Protein AF-A0A9E2MNB5-F1 (afdb_monomer_lite)

Secondary structure (DSSP, 8-state):
-EEEEGGGTT---GGGBPEEETTEEE------SEEEEEEEEETTEEE--TT---EEE-SSSSEEEEEEE-

Sequence (70 aa):
MYVAGNFNNWQKEERYKLRKMGEIWSINLPLEKGEYCYKFLTGDTWLTDPHNKLAENDSFGGKNSLLLVD

Foldseek 3Di:
DFKAWPVHPRDGDPLRAWDDDPPDTDDDDDDDFDKIWMWDDDPNDTHEDPPQPAWDDPVPRRITRMDGDD

Radius of gyration: 11.86 Å; chains: 1; bounding box: 34×22×25 Å

Structure (mmCIF, N/CA/C/O backbone):
data_AF-A0A9E2MNB5-F1
#
_entry.id   AF-A0A9E2MNB5-F1
#
loop_
_atom_site.group_PDB
_atom_site.id
_atom_site.type_symbol
_atom_site.label_atom_id
_atom_site.label_alt_id
_atom_site.label_comp_id
_atom_site.label_asym_id
_atom_site.label_entity_id
_atom_site.label_seq_id
_atom_site.pdbx_PDB_ins_code
_atom_site.Cartn_x
_atom_site.Cartn_y
_atom_site.Cartn_z
_atom_site.occupancy
_atom_site.B_iso_or_equiv
_atom_site.auth_seq_id
_atom_site.auth_comp_id
_atom_site.auth_asym_id
_atom_site.auth_atom_id
_atom_site.pdbx_PDB_model_num
ATOM 1 N N . MET A 1 1 ? -10.724 2.990 4.639 1.00 95.31 1 MET A N 1
ATOM 2 C CA . MET A 1 1 ? -9.349 2.460 4.607 1.00 95.31 1 MET A CA 1
ATOM 3 C C . MET A 1 1 ? -8.805 2.648 3.206 1.00 95.31 1 MET A C 1
ATOM 5 O O . MET A 1 1 ? -9.581 2.535 2.262 1.00 95.31 1 MET A O 1
ATOM 9 N N . TYR A 1 2 ? -7.526 2.972 3.077 1.00 97.88 2 TYR A N 1
ATOM 10 C CA . TYR A 1 2 ? -6.833 3.104 1.795 1.00 97.88 2 TYR A CA 1
ATOM 11 C C . TYR A 1 2 ? -5.711 2.075 1.724 1.00 97.88 2 TYR A C 1
ATOM 13 O O . TYR A 1 2 ? -5.246 1.616 2.768 1.00 97.88 2 TYR A O 1
ATOM 21 N N . VAL A 1 3 ? -5.280 1.729 0.518 1.00 97.94 3 VAL A N 1
ATOM 22 C CA . VAL A 1 3 ? -4.007 1.044 0.292 1.00 97.94 3 VAL A CA 1
ATOM 23 C C . VAL A 1 3 ? -3.062 2.014 -0.399 1.00 97.94 3 VAL A C 1
ATOM 25 O O . VAL A 1 3 ? -3.479 2.785 -1.263 1.00 97.94 3 VAL A O 1
ATOM 28 N N . ALA A 1 4 ? -1.801 2.008 0.006 1.00 97.38 4 ALA A N 1
ATOM 29 C CA . ALA A 1 4 ? -0.755 2.754 -0.669 1.00 97.38 4 ALA A CA 1
ATOM 30 C C . ALA A 1 4 ? 0.517 1.913 -0.720 1.00 97.38 4 ALA A C 1
ATOM 32 O O . ALA A 1 4 ? 0.744 1.058 0.140 1.00 97.38 4 ALA A O 1
ATOM 33 N N . GLY A 1 5 ? 1.315 2.144 -1.752 1.00 96.81 5 GLY A N 1
ATOM 34 C CA . GLY A 1 5 ? 2.490 1.352 -2.058 1.00 96.81 5 GLY A CA 1
ATOM 35 C C . GLY A 1 5 ? 3.344 1.988 -3.144 1.00 96.81 5 GLY A C 1
ATOM 36 O O . GLY A 1 5 ? 3.095 3.110 -3.591 1.00 96.81 5 GLY A O 1
ATOM 37 N N . ASN A 1 6 ? 4.349 1.255 -3.610 1.00 96.31 6 ASN A N 1
ATOM 38 C CA . ASN A 1 6 ? 5.207 1.712 -4.708 1.00 96.31 6 ASN A CA 1
ATOM 39 C C . ASN A 1 6 ? 4.418 1.992 -6.007 1.00 96.31 6 ASN A C 1
ATOM 41 O O . ASN A 1 6 ? 4.731 2.948 -6.708 1.00 96.31 6 ASN A O 1
ATOM 45 N N . PHE A 1 7 ? 3.340 1.252 -6.282 1.00 96.50 7 PHE A N 1
ATOM 46 C CA . PHE A 1 7 ? 2.472 1.457 -7.454 1.00 96.50 7 PHE A CA 1
ATOM 47 C C . PHE A 1 7 ? 1.736 2.810 -7.487 1.00 96.50 7 PHE A C 1
ATOM 49 O O . PHE A 1 7 ? 1.209 3.193 -8.531 1.00 96.50 7 PHE A O 1
ATOM 56 N N . ASN A 1 8 ? 1.659 3.531 -6.364 1.00 96.31 8 ASN A N 1
ATOM 57 C CA . ASN A 1 8 ? 1.035 4.855 -6.291 1.00 96.31 8 ASN A CA 1
ATOM 58 C C . ASN A 1 8 ? 1.886 5.885 -5.543 1.00 96.31 8 ASN A C 1
ATOM 60 O O . ASN A 1 8 ? 1.358 6.857 -5.004 1.00 96.31 8 ASN A O 1
ATOM 64 N N . ASN A 1 9 ? 3.203 5.671 -5.490 1.00 96.19 9 ASN A N 1
ATOM 65 C CA . ASN A 1 9 ? 4.146 6.562 -4.810 1.00 96.19 9 ASN A CA 1
ATOM 66 C C . ASN A 1 9 ? 3.747 6.871 -3.354 1.00 96.19 9 ASN A C 1
ATOM 68 O O . ASN A 1 9 ? 3.925 7.995 -2.876 1.00 96.19 9 ASN A O 1
ATOM 72 N N . TRP A 1 10 ? 3.173 5.880 -2.663 1.00 95.75 10 TRP A N 1
ATOM 73 C CA . TRP A 1 10 ? 2.723 5.978 -1.273 1.00 95.75 10 TRP A CA 1
ATOM 74 C C . TRP A 1 10 ? 1.697 7.095 -1.010 1.00 95.75 10 TRP A C 1
ATOM 76 O O . TRP A 1 10 ? 1.574 7.580 0.115 1.00 95.75 10 TRP A O 1
ATOM 86 N N . GLN A 1 11 ? 0.938 7.504 -2.031 1.00 95.81 11 GLN A N 1
ATOM 87 C CA . GLN A 1 11 ? -0.057 8.569 -1.915 1.00 95.81 11 GLN A CA 1
ATOM 88 C C . GLN A 1 11 ? -1.427 8.036 -1.481 1.00 95.81 11 GLN A C 1
ATOM 90 O O . GLN A 1 11 ? -1.889 6.972 -1.902 1.00 95.81 11 GLN A O 1
ATOM 95 N N . LYS A 1 12 ? -2.125 8.814 -0.651 1.00 95.44 12 LYS A N 1
ATOM 96 C CA . LYS A 1 12 ? -3.521 8.553 -0.284 1.00 95.44 12 LYS A CA 1
ATOM 97 C C . LYS A 1 12 ? -4.440 9.141 -1.353 1.00 95.44 12 LYS A C 1
ATOM 99 O O . LYS A 1 12 ? -4.771 10.321 -1.301 1.00 95.44 12 LYS A O 1
ATOM 104 N N . GLU A 1 13 ? -4.877 8.314 -2.296 1.00 95.81 13 GLU A N 1
ATOM 105 C CA . GLU A 1 13 ? -5.785 8.735 -3.371 1.00 95.81 13 GLU A CA 1
ATOM 106 C C . GLU A 1 13 ? -7.120 7.979 -3.325 1.00 95.81 13 GLU A C 1
ATOM 108 O O . GLU A 1 13 ? -7.170 6.800 -2.967 1.00 95.81 13 GLU A O 1
ATOM 113 N N . GLU A 1 14 ? -8.212 8.627 -3.747 1.00 96.19 14 GLU A N 1
ATOM 114 C CA . GLU A 1 14 ? -9.563 8.040 -3.694 1.00 96.19 14 GLU A CA 1
ATOM 115 C C . GLU A 1 14 ? -9.699 6.767 -4.543 1.00 96.19 14 GLU A C 1
ATOM 117 O O . GLU A 1 14 ? -10.399 5.839 -4.143 1.00 96.19 14 GLU A O 1
ATOM 122 N N . ARG A 1 15 ? -8.949 6.655 -5.651 1.00 96.25 15 ARG A N 1
ATOM 123 C CA . ARG A 1 15 ? -8.913 5.439 -6.486 1.00 96.25 15 ARG A CA 1
ATOM 124 C C . ARG A 1 15 ? -8.357 4.200 -5.768 1.00 96.25 15 ARG A C 1
ATOM 126 O O . ARG A 1 15 ? -8.623 3.092 -6.216 1.00 96.25 15 ARG A O 1
ATOM 133 N N . TYR A 1 16 ? -7.630 4.371 -4.659 1.00 97.69 16 TYR A N 1
ATOM 134 C CA . TYR A 1 16 ? -7.085 3.279 -3.837 1.00 97.69 16 TYR A CA 1
ATOM 135 C C . TYR A 1 16 ? -7.836 3.088 -2.512 1.00 97.69 16 TYR A C 1
ATOM 137 O O . TYR A 1 16 ? -7.339 2.457 -1.573 1.00 97.69 16 TYR A O 1
ATOM 145 N N . LYS A 1 17 ? -9.046 3.641 -2.401 1.00 97.81 17 LYS A N 1
ATOM 146 C CA . LYS A 1 17 ? -9.915 3.418 -1.249 1.00 97.81 17 LYS A CA 1
ATOM 147 C C . LYS A 1 17 ? -10.518 2.019 -1.298 1.00 97.81 17 LYS A C 1
ATOM 149 O O . LYS A 1 17 ? -11.163 1.639 -2.272 1.00 97.81 17 LYS A O 1
ATOM 154 N N . LEU A 1 18 ? -10.368 1.270 -0.209 1.00 97.56 18 LEU A N 1
ATOM 155 C CA . LEU A 1 18 ? -11.003 -0.035 -0.074 1.00 97.56 18 LEU A CA 1
ATOM 156 C C . LEU A 1 18 ? -12.492 0.125 0.209 1.00 97.56 18 LEU A C 1
ATOM 158 O O . LEU A 1 18 ? -12.916 0.972 1.005 1.00 97.56 18 LEU A O 1
ATOM 162 N N . ARG A 1 19 ? -13.281 -0.759 -0.392 1.00 97.19 19 ARG A N 1
ATOM 163 C CA . ARG A 1 19 ? -14.716 -0.863 -0.169 1.00 97.19 19 ARG A CA 1
ATOM 164 C C . ARG A 1 19 ? -14.985 -1.873 0.942 1.00 97.19 19 ARG A C 1
ATOM 166 O O . ARG A 1 19 ? -14.452 -2.981 0.925 1.00 97.19 19 ARG A O 1
ATOM 173 N N . LYS A 1 20 ? -15.823 -1.495 1.907 1.00 95.44 20 LYS A N 1
ATOM 174 C CA . LYS A 1 20 ? -16.284 -2.411 2.954 1.00 95.44 20 LYS A CA 1
ATOM 175 C C . LYS A 1 20 ? -17.361 -3.332 2.378 1.00 95.44 20 LYS A C 1
ATOM 177 O O . LYS A 1 20 ? -18.320 -2.848 1.778 1.00 95.44 20 LYS A O 1
ATOM 182 N N . MET A 1 21 ? -17.203 -4.638 2.549 1.00 94.69 21 MET A N 1
ATOM 183 C CA . MET A 1 21 ? -18.133 -5.674 2.099 1.00 94.69 21 MET A CA 1
ATOM 184 C C . MET A 1 21 ? -18.414 -6.615 3.274 1.00 94.69 21 MET A C 1
ATOM 186 O O . MET A 1 21 ? -17.702 -7.588 3.487 1.00 94.69 21 MET A O 1
ATOM 190 N N . GLY A 1 22 ? -19.423 -6.290 4.087 1.00 94.81 22 GLY A N 1
ATOM 191 C CA . GLY A 1 22 ? -19.656 -6.988 5.355 1.00 94.81 22 GLY A CA 1
ATOM 192 C C . GLY A 1 22 ? -18.498 -6.760 6.331 1.00 94.81 22 GLY A C 1
ATOM 193 O O . GLY A 1 22 ? -18.219 -5.616 6.705 1.00 94.81 22 GLY A O 1
ATOM 194 N N . GLU A 1 23 ? -17.824 -7.840 6.722 1.00 93.38 23 GLU A N 1
ATOM 195 C CA . GLU A 1 23 ? -16.681 -7.815 7.648 1.00 93.38 23 GLU A CA 1
ATOM 196 C C . GLU A 1 23 ? -15.324 -7.633 6.951 1.00 93.38 23 GLU A C 1
ATOM 198 O O . GLU A 1 23 ? -14.329 -7.353 7.616 1.00 93.38 23 GLU A O 1
ATOM 203 N N . ILE A 1 24 ? -15.274 -7.730 5.618 1.00 93.12 24 ILE A N 1
ATOM 204 C CA . ILE A 1 24 ? -14.031 -7.607 4.848 1.00 93.12 24 ILE A CA 1
ATOM 205 C C . ILE A 1 24 ? -13.902 -6.237 4.177 1.00 93.12 24 ILE A C 1
ATOM 207 O O . ILE A 1 24 ? -14.887 -5.590 3.809 1.00 93.12 24 ILE A O 1
ATOM 211 N N . TRP A 1 25 ? -12.661 -5.800 3.979 1.00 93.62 25 TRP A N 1
ATOM 212 C CA . TRP A 1 25 ? -12.317 -4.654 3.140 1.00 93.62 25 TRP A CA 1
ATOM 213 C C . TRP A 1 25 ? -11.650 -5.160 1.867 1.00 93.62 25 TRP A C 1
ATOM 215 O O . TRP A 1 25 ? -10.749 -5.989 1.937 1.00 93.62 25 TRP A O 1
ATOM 225 N N . SER A 1 26 ? -12.085 -4.672 0.708 1.00 95.50 26 SER A N 1
ATOM 226 C CA . SER A 1 26 ? -11.617 -5.176 -0.584 1.00 95.50 26 SER A CA 1
ATOM 227 C C . SER A 1 26 ? -11.452 -4.057 -1.610 1.00 95.50 26 SER A C 1
ATOM 229 O O . SER A 1 26 ? -12.163 -3.049 -1.581 1.00 95.50 26 SER A O 1
ATOM 231 N N . ILE A 1 27 ? -10.502 -4.244 -2.520 1.00 96.25 27 ILE A N 1
ATOM 232 C CA . ILE A 1 27 ? -10.276 -3.423 -3.705 1.00 96.25 27 ILE A CA 1
ATOM 233 C C . ILE A 1 27 ? -9.767 -4.328 -4.829 1.00 96.25 27 ILE A C 1
ATOM 235 O O . ILE A 1 27 ? -9.027 -5.272 -4.569 1.00 96.25 27 ILE A O 1
ATOM 239 N N . ASN A 1 28 ? -10.151 -4.023 -6.067 1.00 95.69 28 ASN A N 1
ATOM 240 C CA . ASN A 1 28 ? -9.588 -4.650 -7.258 1.00 95.69 28 ASN A CA 1
ATOM 241 C C . ASN A 1 28 ? -8.673 -3.636 -7.941 1.00 95.69 28 ASN A C 1
ATOM 243 O O . ASN A 1 28 ? -9.128 -2.544 -8.283 1.00 95.69 28 ASN A O 1
ATOM 247 N N . LEU A 1 29 ? -7.406 -3.997 -8.131 1.00 94.81 29 LEU A N 1
ATOM 248 C CA . LEU A 1 29 ? -6.408 -3.164 -8.794 1.00 94.81 29 LEU A CA 1
ATOM 249 C C . LEU A 1 29 ? -5.809 -3.944 -9.968 1.00 94.81 29 LEU A C 1
ATOM 251 O O . LEU A 1 29 ? -5.358 -5.069 -9.757 1.00 94.81 29 LEU A O 1
ATOM 255 N N . PRO A 1 30 ? -5.790 -3.383 -11.188 1.00 94.19 30 PRO A N 1
ATOM 256 C CA . 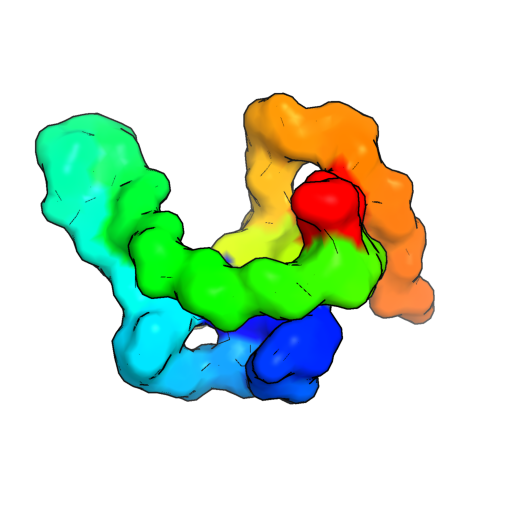PRO A 1 30 ? -4.992 -3.948 -12.264 1.00 94.19 30 PRO A CA 1
ATOM 257 C C . PRO A 1 30 ? -3.513 -3.688 -11.952 1.00 94.19 30 PRO A C 1
ATOM 259 O O . PRO A 1 30 ? -3.098 -2.534 -11.842 1.00 94.19 30 PRO A O 1
ATOM 262 N N . LEU A 1 31 ? -2.736 -4.755 -11.781 1.00 95.75 31 LEU A N 1
ATOM 263 C CA . LEU A 1 31 ? -1.292 -4.705 -11.565 1.00 95.75 31 LEU A CA 1
ATOM 264 C C . LEU A 1 31 ? -0.602 -5.520 -12.657 1.00 95.75 31 LEU A C 1
ATOM 266 O O . LEU A 1 31 ? -1.107 -6.564 -13.068 1.00 95.75 31 LEU A O 1
ATOM 270 N N . GLU A 1 32 ? 0.535 -5.022 -13.130 1.00 96.69 32 GLU A N 1
ATOM 271 C CA . GLU A 1 32 ? 1.410 -5.778 -14.022 1.00 96.69 32 GLU A CA 1
ATOM 272 C C . GLU A 1 32 ? 2.241 -6.784 -13.216 1.00 96.69 32 GLU A C 1
ATOM 274 O O . GLU A 1 32 ? 2.265 -6.750 -11.985 1.00 96.69 32 GLU A O 1
ATOM 279 N N . LYS A 1 33 ? 2.934 -7.690 -13.911 1.00 97.94 33 LYS A N 1
ATOM 280 C CA . LYS A 1 33 ? 3.906 -8.586 -13.283 1.00 97.94 33 LYS A CA 1
ATOM 281 C C . LYS A 1 33 ? 4.987 -7.762 -12.577 1.00 97.94 33 LYS A C 1
ATOM 283 O O . LYS A 1 33 ? 5.577 -6.871 -13.189 1.00 97.94 33 LYS A O 1
ATOM 288 N N . GLY A 1 34 ? 5.284 -8.081 -11.321 1.00 96.94 34 GLY A N 1
ATOM 289 C CA . GLY A 1 34 ? 6.302 -7.372 -10.553 1.00 96.94 34 GLY A CA 1
ATOM 290 C C . GLY A 1 34 ? 6.165 -7.512 -9.041 1.00 96.94 34 GLY A C 1
ATOM 291 O O . GLY A 1 3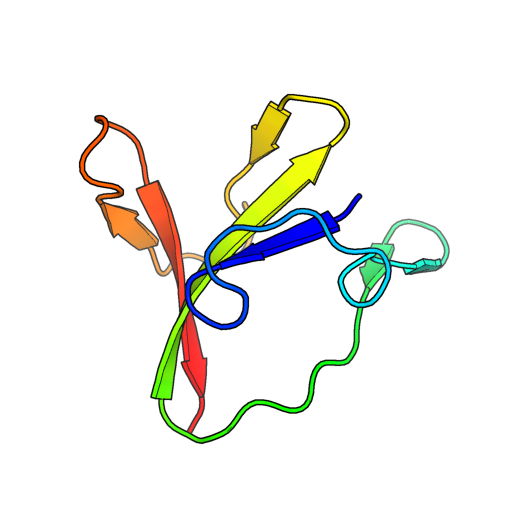4 ? 5.338 -8.266 -8.528 1.00 96.94 34 GLY A O 1
ATOM 292 N N . GLU A 1 35 ? 7.001 -6.754 -8.334 1.00 97.62 35 GLU A N 1
ATOM 293 C CA . GLU A 1 35 ? 7.056 -6.724 -6.873 1.00 97.62 35 GLU A CA 1
ATOM 294 C C . GLU A 1 35 ? 6.464 -5.418 -6.334 1.00 97.62 35 GLU A C 1
ATOM 296 O O . GLU A 1 35 ? 6.849 -4.310 -6.729 1.00 97.62 35 GLU A O 1
ATOM 301 N N . TYR A 1 36 ? 5.528 -5.538 -5.398 1.00 97.56 36 TYR A N 1
ATOM 302 C CA . TYR A 1 36 ? 4.801 -4.410 -4.836 1.00 97.56 36 TYR A CA 1
ATOM 303 C C . TYR A 1 36 ? 4.889 -4.397 -3.316 1.00 97.56 36 TYR A C 1
ATOM 305 O O . TYR A 1 36 ? 4.349 -5.266 -2.632 1.00 97.56 36 TYR A O 1
ATOM 313 N N . CYS A 1 37 ? 5.526 -3.358 -2.781 1.00 97.62 37 CYS A N 1
ATOM 314 C CA . CYS A 1 37 ? 5.449 -3.029 -1.364 1.00 97.62 37 CYS A CA 1
ATOM 315 C C . CYS A 1 37 ? 4.187 -2.210 -1.095 1.00 97.62 37 CYS A C 1
ATOM 317 O O . CYS A 1 37 ? 3.955 -1.206 -1.773 1.00 97.62 37 CYS A O 1
ATOM 319 N N . TYR A 1 38 ? 3.407 -2.592 -0.085 1.00 97.62 38 TYR A N 1
ATOM 320 C CA . TYR A 1 38 ? 2.184 -1.887 0.293 1.00 97.62 38 TYR A CA 1
ATOM 321 C C . TYR A 1 38 ? 1.925 -1.881 1.802 1.00 97.62 38 TYR A C 1
ATOM 323 O O . TYR A 1 38 ? 2.454 -2.693 2.567 1.00 97.62 38 TYR A O 1
ATOM 331 N N . LYS A 1 39 ? 1.062 -0.952 2.218 1.00 97.19 39 LYS A N 1
ATOM 332 C CA . LYS A 1 39 ? 0.443 -0.875 3.545 1.00 97.19 39 LYS A CA 1
ATOM 333 C C . LYS A 1 39 ? -0.996 -0.373 3.429 1.00 97.19 39 LYS A C 1
ATOM 335 O O . LYS A 1 39 ? -1.367 0.301 2.464 1.00 97.19 39 LYS A O 1
ATOM 340 N N . PHE A 1 40 ? -1.795 -0.659 4.448 1.00 97.44 40 PHE A N 1
ATOM 341 C CA . PHE A 1 40 ? -3.102 -0.051 4.644 1.00 97.44 40 PHE A CA 1
ATOM 342 C C . PHE A 1 40 ? -2.993 1.232 5.465 1.00 97.44 40 PHE A C 1
ATOM 344 O O . PHE A 1 40 ? -2.213 1.318 6.409 1.00 97.44 40 PHE A O 1
ATOM 351 N N . LEU A 1 41 ? -3.823 2.215 5.131 1.00 96.38 41 LEU A N 1
ATOM 352 C CA . LEU A 1 41 ? -3.943 3.476 5.850 1.00 96.38 41 LEU A CA 1
ATOM 353 C C . LEU A 1 41 ? -5.365 3.629 6.405 1.00 96.38 41 LEU A C 1
ATOM 355 O O . LEU A 1 41 ? -6.354 3.670 5.655 1.00 96.38 41 LEU A O 1
ATOM 359 N N . THR A 1 42 ? -5.462 3.742 7.729 1.00 94.06 42 THR A N 1
ATOM 360 C CA . THR A 1 42 ? -6.714 3.973 8.463 1.00 94.06 42 THR A CA 1
ATOM 361 C C . THR A 1 42 ? -6.569 5.226 9.316 1.00 94.06 42 THR A C 1
ATOM 363 O O . THR A 1 42 ? -5.848 5.227 10.306 1.00 94.06 42 THR A O 1
ATOM 366 N N . GLY A 1 43 ? -7.239 6.311 8.908 1.00 90.69 43 GLY A N 1
ATOM 367 C CA . GLY A 1 43 ? -6.965 7.639 9.463 1.00 90.69 43 GLY A CA 1
ATOM 368 C C . GLY A 1 43 ? -5.535 8.051 9.117 1.00 90.69 43 GLY A C 1
ATO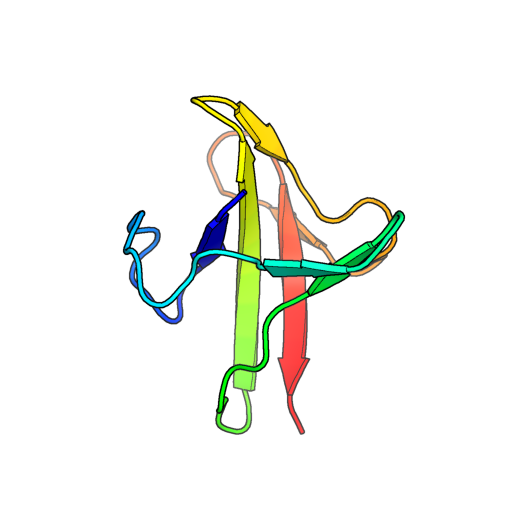M 369 O O . GLY A 1 43 ? -5.219 8.158 7.928 1.00 90.69 43 GLY A O 1
ATOM 370 N N . ASP A 1 44 ? -4.711 8.184 10.156 1.00 91.56 44 ASP A N 1
ATOM 371 C CA . ASP A 1 44 ? -3.281 8.512 10.085 1.00 91.56 44 ASP A CA 1
ATOM 372 C C . ASP A 1 44 ? -2.380 7.318 10.457 1.00 91.56 44 ASP A C 1
ATOM 374 O O . ASP A 1 44 ? -1.160 7.442 10.544 1.00 91.56 44 ASP A O 1
ATOM 378 N N . THR A 1 45 ? -2.968 6.139 10.688 1.00 94.31 45 THR A N 1
ATOM 379 C CA . THR A 1 45 ? -2.234 4.930 11.073 1.00 94.31 45 THR A CA 1
ATOM 380 C C . THR A 1 45 ? -1.939 4.050 9.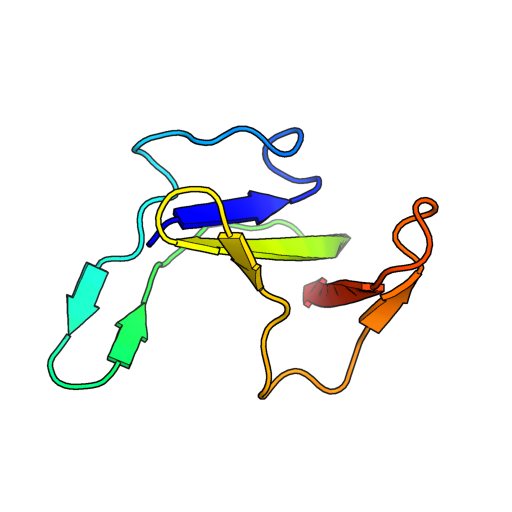867 1.00 94.31 45 THR A C 1
ATOM 382 O O . THR A 1 45 ? -2.848 3.630 9.145 1.00 94.31 45 THR A O 1
ATOM 385 N N . TRP A 1 46 ? -0.659 3.723 9.707 1.00 94.69 46 TRP A N 1
ATOM 386 C CA . TRP A 1 46 ? -0.153 2.773 8.727 1.00 94.69 46 TRP A CA 1
ATOM 387 C C . TRP A 1 46 ? -0.123 1.359 9.306 1.00 94.69 46 TRP A C 1
ATOM 389 O O . TRP A 1 46 ? 0.417 1.135 10.387 1.00 94.69 46 TRP A O 1
ATOM 399 N N . LEU A 1 47 ? -0.687 0.404 8.574 1.00 95.25 47 LEU A N 1
ATOM 400 C CA . LEU A 1 47 ? -0.820 -0.990 8.981 1.00 95.25 47 LEU A CA 1
ATOM 401 C C . LEU A 1 47 ? -0.265 -1.893 7.880 1.00 95.25 47 LEU A C 1
ATOM 403 O O . LEU A 1 47 ? -0.653 -1.774 6.719 1.00 95.25 47 LEU A O 1
ATOM 407 N N . THR A 1 48 ? 0.621 -2.816 8.235 1.00 96.50 48 THR A N 1
ATOM 408 C CA . THR A 1 48 ? 0.939 -3.953 7.364 1.00 96.50 48 THR A CA 1
ATOM 409 C C . THR A 1 48 ? -0.262 -4.883 7.280 1.00 96.50 48 THR A C 1
ATOM 411 O O . THR A 1 48 ? -1.049 -4.968 8.223 1.00 96.50 48 THR A O 1
ATOM 414 N N . ASP A 1 49 ? -0.383 -5.616 6.183 1.00 95.50 49 ASP A N 1
ATOM 415 C CA . ASP A 1 49 ? -1.345 -6.703 6.071 1.00 95.50 49 ASP A CA 1
ATOM 416 C C . ASP A 1 49 ? -0.991 -7.828 7.065 1.00 95.50 49 ASP A C 1
ATOM 418 O O . ASP A 1 49 ? 0.055 -8.461 6.907 1.00 95.50 49 ASP A O 1
ATOM 422 N N . PRO A 1 50 ? -1.823 -8.087 8.094 1.00 92.44 50 PRO A N 1
ATOM 423 C CA . PRO A 1 50 ? -1.533 -9.098 9.110 1.00 92.44 50 PRO A CA 1
ATOM 424 C C . PRO A 1 50 ? -1.639 -10.534 8.577 1.00 92.44 50 PRO A C 1
ATOM 426 O O . PRO A 1 50 ? -1.163 -11.463 9.231 1.00 92.44 50 PRO A O 1
ATOM 429 N N . HIS A 1 51 ? -2.269 -10.735 7.416 1.00 92.69 51 HIS A N 1
ATOM 430 C CA . HIS A 1 51 ? -2.427 -12.044 6.786 1.00 92.69 51 HIS A CA 1
ATOM 431 C C . HIS A 1 51 ? -1.355 -12.321 5.728 1.00 92.69 51 HIS A C 1
ATOM 433 O O . HIS A 1 51 ? -1.149 -13.481 5.361 1.00 92.69 51 HIS A O 1
ATOM 439 N N . ASN A 1 52 ? -0.637 -11.291 5.274 1.00 95.50 52 ASN A N 1
ATOM 440 C CA . ASN A 1 52 ? 0.485 -11.457 4.365 1.00 95.50 52 ASN A CA 1
ATOM 441 C C . ASN A 1 52 ? 1.775 -11.748 5.145 1.00 95.50 52 ASN A C 1
ATOM 443 O O . ASN A 1 52 ? 2.267 -10.930 5.919 1.00 95.50 52 ASN A O 1
ATOM 447 N N . LYS A 1 53 ? 2.339 -12.938 4.925 1.00 94.75 53 LYS A N 1
ATOM 448 C CA . LYS A 1 53 ? 3.592 -13.368 5.563 1.00 94.75 53 LYS A CA 1
ATOM 449 C C . LYS A 1 53 ? 4.835 -12.792 4.885 1.00 94.75 53 LYS A C 1
ATOM 451 O O . LYS A 1 53 ? 5.906 -12.818 5.488 1.00 94.75 53 LYS A O 1
ATOM 456 N N . LEU A 1 54 ? 4.709 -12.319 3.645 1.00 96.31 54 LEU A N 1
ATOM 457 C CA . LEU A 1 54 ? 5.797 -11.688 2.914 1.00 96.31 54 LEU A CA 1
ATOM 458 C C . LEU A 1 54 ? 5.875 -10.216 3.306 1.00 96.31 54 LEU A C 1
ATOM 460 O O . LEU A 1 54 ? 4.890 -9.475 3.245 1.00 96.31 54 LEU A O 1
ATOM 464 N N . ALA A 1 55 ? 7.063 -9.800 3.724 1.00 95.06 55 ALA A N 1
ATOM 465 C CA . ALA A 1 55 ? 7.315 -8.443 4.161 1.00 95.06 55 ALA A CA 1
ATOM 466 C C . ALA A 1 55 ? 8.752 -8.030 3.850 1.00 95.06 55 ALA A C 1
ATOM 468 O O . ALA A 1 55 ? 9.665 -8.855 3.886 1.00 95.06 55 ALA A O 1
ATOM 469 N N . GLU A 1 56 ? 8.938 -6.737 3.626 1.00 94.19 56 GLU A N 1
ATOM 470 C CA . GLU A 1 56 ? 10.232 -6.105 3.387 1.00 94.19 56 GLU A CA 1
ATOM 471 C C . GLU A 1 56 ? 10.444 -4.969 4.394 1.00 94.19 56 GLU A C 1
ATOM 473 O O . GLU A 1 56 ? 9.478 -4.374 4.875 1.00 94.19 56 GLU A O 1
ATOM 478 N N . ASN A 1 57 ? 11.691 -4.668 4.755 1.00 93.62 57 ASN A N 1
ATOM 479 C CA . ASN A 1 57 ? 11.984 -3.539 5.639 1.00 93.62 57 ASN A CA 1
ATOM 480 C C . ASN A 1 57 ? 11.641 -2.218 4.937 1.00 93.62 57 ASN A C 1
ATOM 482 O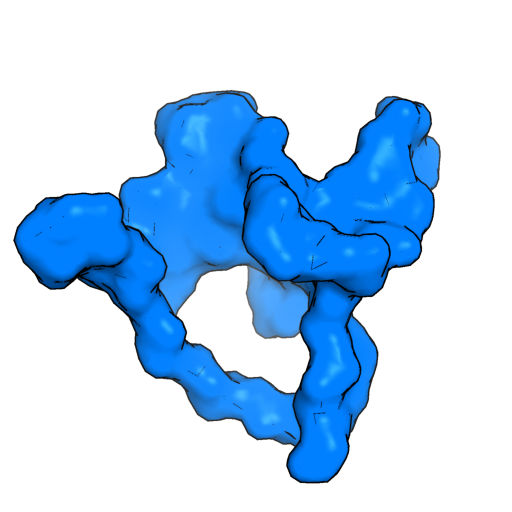 O . ASN A 1 57 ? 11.999 -2.021 3.782 1.00 93.62 57 ASN A O 1
ATOM 486 N N . ASP A 1 58 ? 10.998 -1.288 5.643 1.00 88.75 58 ASP A N 1
ATOM 487 C CA . ASP A 1 58 ? 10.562 -0.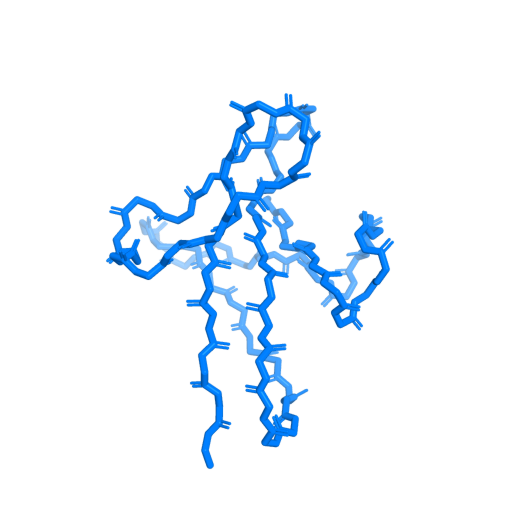012 5.051 1.00 88.75 58 ASP A CA 1
ATOM 488 C C . ASP A 1 58 ? 11.602 1.118 5.134 1.00 88.75 58 ASP A C 1
ATOM 490 O O . ASP A 1 58 ? 11.282 2.263 4.841 1.00 88.75 58 ASP A O 1
ATOM 494 N N . SER A 1 59 ? 12.833 0.810 5.555 1.00 88.06 59 SER A N 1
ATOM 495 C CA . SER A 1 59 ? 13.930 1.764 5.802 1.00 88.06 59 SER A CA 1
ATOM 496 C C . SER A 1 59 ? 13.706 2.783 6.936 1.00 88.06 59 SER A C 1
ATOM 498 O O . SER A 1 59 ? 14.635 3.520 7.259 1.00 88.06 59 SER A O 1
ATOM 500 N N . PHE A 1 60 ? 12.551 2.784 7.608 1.00 86.12 60 PHE A N 1
ATOM 501 C CA . PHE A 1 60 ? 12.231 3.656 8.752 1.00 86.12 60 PHE A CA 1
ATOM 502 C C . PHE A 1 60 ? 12.097 2.876 10.071 1.00 86.12 60 PHE A C 1
ATOM 504 O O . PHE A 1 60 ? 11.556 3.379 11.055 1.00 86.12 60 PHE A O 1
ATOM 511 N N . GLY A 1 61 ? 12.599 1.638 10.101 1.00 85.00 61 GLY A N 1
ATOM 512 C CA . GLY A 1 61 ? 12.528 0.741 11.258 1.00 85.00 61 GLY A CA 1
ATOM 513 C C . GLY A 1 61 ? 11.244 -0.091 11.333 1.00 85.00 61 GLY A C 1
ATOM 514 O O . GLY A 1 61 ? 11.082 -0.862 12.278 1.00 85.00 61 GLY A O 1
ATOM 515 N N . GLY A 1 62 ? 10.350 0.030 10.349 1.00 90.44 62 GLY A N 1
ATOM 516 C CA . GLY A 1 62 ? 9.163 -0.800 10.187 1.00 90.44 62 GLY A CA 1
ATOM 517 C C . GLY A 1 62 ? 9.291 -1.797 9.032 1.00 90.44 62 GLY A C 1
ATOM 518 O O . GLY A 1 62 ? 10.379 -2.102 8.534 1.00 90.44 62 GLY A O 1
ATOM 519 N N . LYS A 1 63 ? 8.143 -2.326 8.604 1.00 95.38 63 LYS A N 1
ATOM 520 C CA . LYS A 1 63 ? 8.027 -3.262 7.480 1.00 95.38 63 LYS A CA 1
ATOM 521 C C . LYS A 1 63 ? 6.891 -2.861 6.557 1.00 95.38 63 LYS A C 1
ATOM 523 O O . LYS A 1 63 ? 5.878 -2.373 7.045 1.00 95.38 63 LYS A O 1
ATOM 528 N N . ASN A 1 64 ? 7.029 -3.127 5.266 1.00 97.00 64 ASN A N 1
ATOM 529 C CA . ASN A 1 64 ? 5.955 -3.128 4.275 1.00 97.00 64 ASN A CA 1
ATOM 530 C C . ASN A 1 64 ? 5.508 -4.567 4.007 1.00 97.00 64 ASN A C 1
ATOM 532 O O . ASN A 1 64 ? 6.315 -5.489 4.111 1.00 97.00 64 ASN A O 1
ATOM 536 N N . SER A 1 65 ? 4.245 -4.763 3.638 1.00 98.12 65 SER A N 1
ATOM 537 C CA . SER A 1 65 ? 3.793 -6.042 3.085 1.00 98.12 65 SER A CA 1
ATOM 538 C C . SER A 1 65 ? 4.264 -6.156 1.637 1.00 98.12 65 SER A C 1
ATOM 540 O O . SER A 1 65 ? 4.195 -5.174 0.898 1.00 98.12 65 SER A O 1
ATOM 542 N N . LEU A 1 66 ? 4.739 -7.336 1.240 1.00 97.81 66 LEU A N 1
ATOM 543 C CA . LEU A 1 66 ? 5.263 -7.598 -0.100 1.00 97.81 66 LEU A CA 1
ATOM 544 C C . LEU A 1 66 ? 4.273 -8.461 -0.889 1.00 97.81 66 LEU A C 1
ATOM 546 O O . LEU A 1 66 ? 3.838 -9.512 -0.418 1.00 97.81 66 LEU A O 1
ATOM 550 N N . LEU A 1 67 ? 3.915 -8.018 -2.088 1.00 97.19 67 LEU A N 1
ATOM 551 C CA . LEU A 1 67 ? 3.085 -8.747 -3.042 1.00 97.19 67 LEU A CA 1
ATOM 552 C C . LEU A 1 67 ? 3.897 -9.018 -4.309 1.00 97.19 67 LEU A C 1
ATOM 554 O O . LEU A 1 67 ? 4.418 -8.086 -4.915 1.00 97.19 67 LEU A O 1
ATOM 558 N N . LEU A 1 68 ? 3.963 -10.285 -4.712 1.00 97.06 68 LEU A N 1
ATOM 559 C CA . LEU A 1 68 ? 4.545 -10.715 -5.981 1.00 97.06 68 LEU A CA 1
ATOM 560 C C . LEU A 1 68 ? 3.398 -11.014 -6.951 1.00 97.06 68 LEU A C 1
ATOM 562 O O . LEU A 1 68 ? 2.524 -11.824 -6.635 1.00 97.06 68 LEU A O 1
ATOM 566 N N . VAL A 1 69 ? 3.373 -10.329 -8.092 1.00 96.62 69 VAL A N 1
ATOM 567 C CA . VAL A 1 69 ? 2.408 -10.550 -9.178 1.00 96.62 69 VAL A CA 1
ATOM 568 C C . VAL A 1 69 ? 3.147 -11.227 -10.325 1.00 96.62 69 VAL A C 1
ATOM 570 O O . VAL A 1 69 ? 4.184 -10.717 -10.749 1.00 96.62 69 VAL A O 1
ATOM 573 N N . ASP A 1 70 ? 2.620 -12.353 -10.815 1.00 90.88 70 ASP A N 1
ATOM 574 C CA . ASP A 1 70 ? 3.264 -13.220 -11.812 1.00 90.88 70 ASP A CA 1
ATOM 575 C C . ASP A 1 70 ? 2.563 -13.288 -13.166 1.00 90.88 70 ASP A C 1
ATOM 577 O O . ASP A 1 70 ? 1.312 -13.304 -13.204 1.00 90.88 70 ASP A O 1
#

pLDDT: mean 95.17, std 2.72, range [85.0, 98.12]